Protein AF-A0A6A4R9M3-F1 (afdb_monomer_lite)

Sequence (119 aa):
MDYLIELSKGLAVLMQPDILPYLIGGYLIGTFFGAVPGLTSMLAIALLLPLTYSLDITAALVACAAIFMAGMCSGSITATTINIPGAPASMMTAIEGYPMQQRGEGAKALGHAALASMI

Radius of gyration: 16.4 Å; chains: 1; bounding box: 39×33×39 Å

pLDDT: mean 87.09, std 4.76, range [63.72, 93.56]

Foldseek 3Di:
DVVVVVVVVLVVLCVDPVLVCLLVVLLVLLLVQLLDFQRALVNSLVVCVVVLVVDDPSSNVSSSVNSNLNSVLNQLLCLQQPVRGNDPVNNVSNVPRVVCVVVVNNVVSNVVSNVVSVD

Secondary structure (DSSP, 8-state):
-HHHHHHHHHHHHHT-TTTHHHHHHHHHHHHHHHTSTT--HHHHHHHHHHHHTTS-HHHHHHHHHHHHHHHHHHHHHHHHHHS--SSGGGHHHHHHHHHHHHTT-HHHHHHHHHHHHH-

InterPro domains:
  IPR002823 Protein of unknown function DUF112, transmembrane [PF01970] (22-119)

Structure (mmCIF, N/CA/C/O backbone):
data_AF-A0A6A4R9M3-F1
#
_entry.id   AF-A0A6A4R9M3-F1
#
loop_
_atom_site.group_PDB
_atom_site.id
_atom_site.type_symbol
_atom_site.label_atom_id
_atom_site.label_alt_id
_atom_site.label_comp_id
_atom_site.label_asym_id
_atom_site.label_entity_id
_atom_site.label_seq_id
_atom_site.pdbx_PDB_ins_code
_atom_site.Cartn_x
_atom_site.Cartn_y
_atom_site.Cartn_z
_atom_site.occupancy
_atom_site.B_iso_or_equiv
_atom_site.auth_seq_id
_atom_site.auth_comp_id
_atom_site.auth_asym_id
_atom_site.auth_atom_id
_atom_site.pdbx_PDB_model_num
ATOM 1 N N . MET A 1 1 ? 7.426 24.864 -22.275 1.00 63.72 1 MET A N 1
ATOM 2 C CA . MET A 1 1 ? 6.434 23.946 -22.885 1.00 63.72 1 MET A CA 1
ATOM 3 C C . MET A 1 1 ? 6.889 22.491 -22.818 1.00 63.72 1 MET A C 1
ATOM 5 O O . MET A 1 1 ? 6.037 21.617 -22.840 1.00 63.72 1 MET A O 1
ATOM 9 N N . ASP A 1 2 ? 8.183 22.221 -22.644 1.00 80.94 2 ASP A N 1
ATOM 10 C CA . ASP A 1 2 ? 8.755 20.865 -22.646 1.00 80.94 2 ASP A CA 1
ATOM 11 C C . ASP A 1 2 ? 8.291 19.984 -21.475 1.00 80.94 2 ASP A C 1
ATOM 13 O O . ASP A 1 2 ? 8.014 18.806 -21.665 1.00 80.94 2 ASP A O 1
ATOM 17 N N . TYR A 1 3 ? 8.074 20.558 -20.286 1.00 84.50 3 TYR A N 1
ATOM 18 C CA . TYR A 1 3 ? 7.574 19.808 -19.122 1.00 84.50 3 TYR A CA 1
ATOM 19 C C . TYR A 1 3 ? 6.183 19.185 -19.328 1.00 84.50 3 TYR A C 1
ATOM 21 O O . TYR A 1 3 ? 5.924 18.091 -18.837 1.00 84.50 3 TYR A O 1
ATOM 29 N N . LEU A 1 4 ? 5.291 19.852 -20.072 1.00 87.06 4 LEU A N 1
ATOM 30 C CA . LEU A 1 4 ? 3.966 19.301 -20.388 1.00 87.06 4 LEU A CA 1
ATOM 31 C C . LEU A 1 4 ? 4.076 18.096 -21.330 1.00 87.06 4 LEU A C 1
ATOM 33 O O . LEU A 1 4 ? 3.311 17.141 -21.210 1.00 87.06 4 LEU A O 1
ATOM 37 N N . ILE A 1 5 ? 5.053 18.127 -22.238 1.00 87.88 5 ILE A N 1
ATOM 38 C CA . ILE A 1 5 ? 5.327 17.032 -23.166 1.00 87.88 5 ILE A CA 1
ATOM 39 C C . ILE A 1 5 ? 5.899 15.837 -22.399 1.00 87.88 5 ILE A C 1
ATOM 41 O O . ILE A 1 5 ? 5.420 14.720 -22.584 1.00 87.88 5 ILE A O 1
ATOM 45 N N . GLU A 1 6 ? 6.843 16.053 -21.484 1.00 87.56 6 GLU A N 1
ATOM 46 C CA . GLU A 1 6 ? 7.386 14.978 -20.641 1.00 87.56 6 GLU A CA 1
ATOM 47 C C . GLU A 1 6 ? 6.319 14.348 -19.730 1.00 87.56 6 GLU A C 1
ATOM 49 O O . GLU A 1 6 ? 6.246 13.122 -19.628 1.00 87.56 6 GLU A O 1
ATOM 54 N N . LEU A 1 7 ? 5.412 15.149 -19.157 1.00 87.31 7 LEU A N 1
ATOM 55 C CA . LEU A 1 7 ? 4.276 14.629 -18.386 1.00 87.31 7 LEU A CA 1
ATOM 56 C C . LEU A 1 7 ? 3.359 13.749 -19.253 1.00 87.31 7 LEU A C 1
ATOM 58 O O . LEU A 1 7 ? 2.962 12.658 -18.845 1.00 87.31 7 LEU A O 1
ATOM 62 N N . SER A 1 8 ? 3.052 14.203 -20.473 1.00 89.81 8 SER A N 1
ATOM 63 C CA . SER A 1 8 ? 2.209 13.450 -21.408 1.00 89.81 8 SER A CA 1
ATOM 64 C C . SER A 1 8 ? 2.848 12.127 -21.844 1.00 89.81 8 SER A C 1
ATOM 66 O O . SER A 1 8 ? 2.155 11.116 -21.946 1.00 89.81 8 SER A O 1
ATOM 68 N N . LYS A 1 9 ? 4.176 12.099 -22.024 1.00 88.38 9 LYS A N 1
ATOM 69 C CA . LYS A 1 9 ? 4.928 10.875 -22.324 1.00 88.38 9 LYS A CA 1
ATOM 70 C C . LYS A 1 9 ? 4.876 9.893 -21.160 1.00 88.38 9 LYS A C 1
ATOM 72 O O . LYS A 1 9 ? 4.615 8.719 -21.390 1.00 88.38 9 LYS A O 1
ATOM 77 N N . GLY A 1 10 ? 5.069 10.362 -19.925 1.00 86.69 10 GLY A N 1
ATOM 78 C CA . GLY A 1 10 ? 4.958 9.517 -18.734 1.00 86.69 10 GLY A CA 1
ATOM 79 C C . GLY A 1 10 ? 3.581 8.859 -18.616 1.00 86.69 10 GLY A C 1
ATOM 80 O O . GLY A 1 10 ? 3.484 7.663 -18.356 1.00 86.69 10 GLY A O 1
ATOM 81 N N . LEU A 1 11 ? 2.511 9.606 -18.902 1.00 86.88 11 LEU A N 1
ATOM 82 C CA . LEU A 1 11 ? 1.155 9.056 -18.915 1.00 86.88 11 LEU A CA 1
ATOM 83 C C . LEU A 1 11 ? 0.956 8.026 -20.041 1.00 86.88 11 LEU A C 1
ATOM 85 O O . LEU A 1 11 ? 0.348 6.981 -19.821 1.00 86.88 11 LEU A O 1
ATOM 89 N N . ALA A 1 12 ? 1.510 8.289 -21.228 1.00 89.62 12 ALA A N 1
ATOM 90 C CA . ALA A 1 12 ? 1.462 7.358 -22.354 1.00 89.62 12 ALA A CA 1
ATOM 91 C C . ALA A 1 12 ? 2.207 6.045 -22.059 1.00 89.62 12 ALA A C 1
ATOM 93 O O . ALA A 1 12 ? 1.740 4.980 -22.451 1.00 89.62 12 ALA A O 1
ATOM 94 N N . VAL A 1 13 ? 3.325 6.111 -21.331 1.00 89.19 13 VAL A N 1
ATOM 95 C CA . VAL A 1 13 ? 4.101 4.949 -20.869 1.00 89.19 13 VAL A CA 1
ATOM 96 C C . VAL A 1 13 ? 3.263 4.052 -19.952 1.00 89.19 13 VAL A C 1
ATOM 98 O O . VAL A 1 13 ? 3.264 2.838 -20.121 1.00 89.19 13 VAL A O 1
ATOM 101 N N . LEU A 1 14 ? 2.471 4.624 -19.040 1.00 86.31 14 LEU A N 1
ATOM 102 C CA . LEU A 1 14 ? 1.592 3.843 -18.156 1.00 86.31 14 LEU A CA 1
ATOM 103 C C . LEU A 1 14 ? 0.484 3.086 -18.908 1.00 86.31 14 LEU A C 1
ATOM 105 O O . LEU A 1 14 ? 0.016 2.056 -18.430 1.00 86.31 14 LEU A O 1
ATOM 109 N N . MET A 1 15 ? 0.071 3.581 -20.078 1.00 87.62 15 MET A N 1
ATOM 110 C CA . MET A 1 15 ? -0.914 2.924 -20.945 1.00 87.62 15 MET A CA 1
ATOM 111 C C . MET A 1 15 ? -0.303 1.870 -21.880 1.00 87.62 15 MET A C 1
ATOM 113 O O . MET A 1 15 ? -1.040 1.231 -22.633 1.00 87.62 15 MET A O 1
ATOM 117 N N . GLN A 1 16 ? 1.017 1.664 -21.856 1.00 91.19 16 GLN A N 1
ATOM 118 C CA . GLN A 1 16 ? 1.648 0.647 -22.693 1.00 91.19 16 GLN A CA 1
ATOM 119 C C . GLN A 1 16 ? 1.304 -0.765 -22.192 1.00 91.19 16 GLN A C 1
ATOM 121 O O . GLN A 1 16 ? 1.391 -1.035 -20.990 1.00 91.19 16 GLN A O 1
ATOM 126 N N . PRO A 1 17 ? 0.968 -1.696 -23.102 1.00 88.94 17 PRO A N 1
ATOM 127 C CA . PRO A 1 17 ? 0.578 -3.056 -22.737 1.00 88.94 17 PRO A CA 1
ATOM 128 C C . PRO A 1 17 ? 1.698 -3.830 -22.032 1.00 88.94 17 PRO A C 1
ATOM 130 O O . PRO A 1 17 ? 1.403 -4.692 -21.211 1.00 88.94 17 PRO A O 1
ATOM 133 N N . ASP A 1 18 ? 2.962 -3.487 -22.290 1.00 89.94 18 ASP A N 1
ATOM 134 C CA . ASP A 1 18 ? 4.123 -4.133 -21.670 1.00 89.94 18 ASP A CA 1
ATOM 135 C C . ASP A 1 18 ? 4.302 -3.737 -20.193 1.00 89.94 18 ASP A C 1
ATOM 137 O O . ASP A 1 18 ? 4.819 -4.515 -19.394 1.00 89.94 18 ASP A O 1
ATOM 141 N N . ILE A 1 19 ? 3.843 -2.540 -19.808 1.00 91.06 19 ILE A N 1
ATOM 142 C CA . ILE A 1 19 ? 4.002 -1.967 -18.459 1.00 91.06 19 ILE A CA 1
ATOM 143 C C . ILE A 1 19 ? 2.777 -2.240 -17.584 1.00 91.06 19 ILE A C 1
ATOM 145 O O . ILE A 1 19 ? 2.895 -2.444 -16.373 1.00 91.06 19 ILE A O 1
ATOM 149 N N . LEU A 1 20 ? 1.600 -2.310 -18.201 1.00 90.88 20 LEU A N 1
ATOM 150 C CA . LEU A 1 20 ? 0.333 -2.600 -17.543 1.00 90.88 20 LEU A CA 1
ATOM 151 C C . LEU A 1 20 ? 0.349 -3.832 -16.606 1.00 90.88 20 LEU A C 1
ATOM 153 O O . LEU A 1 20 ? -0.181 -3.715 -15.498 1.00 90.88 20 LEU A O 1
ATOM 157 N N . PRO A 1 21 ? 0.957 -4.990 -16.948 1.00 91.56 21 PRO A N 1
ATOM 158 C CA . PRO A 1 21 ? 1.013 -6.130 -16.030 1.00 91.56 21 PRO A CA 1
ATOM 159 C C . PRO A 1 21 ? 1.843 -5.845 -14.773 1.00 91.56 21 PRO A C 1
ATOM 161 O O . PRO A 1 21 ? 1.487 -6.324 -13.699 1.00 91.56 21 PRO A O 1
ATOM 164 N N . TYR A 1 22 ? 2.903 -5.040 -14.868 1.00 91.69 22 TYR A N 1
ATOM 165 C CA . TYR A 1 22 ? 3.710 -4.642 -13.711 1.00 91.69 22 TYR A CA 1
ATOM 166 C C . TYR A 1 22 ? 2.966 -3.652 -12.816 1.00 91.69 22 TYR A C 1
ATOM 168 O O . TYR A 1 22 ? 3.053 -3.749 -11.593 1.00 91.69 22 TYR A O 1
ATOM 176 N N . LEU A 1 23 ? 2.185 -2.748 -13.413 1.00 92.81 23 LEU A N 1
ATOM 177 C CA . LEU A 1 23 ? 1.301 -1.839 -12.686 1.00 92.81 23 LEU A CA 1
ATOM 178 C C . LEU A 1 23 ? 0.226 -2.617 -11.912 1.00 92.81 23 LEU A C 1
ATOM 180 O O . LEU A 1 23 ? 0.086 -2.447 -10.703 1.00 92.81 23 LEU A O 1
ATOM 184 N N . ILE A 1 24 ? -0.511 -3.500 -12.594 1.00 93.12 24 ILE A N 1
ATOM 185 C CA . ILE A 1 24 ? -1.595 -4.289 -11.991 1.00 93.12 24 ILE A CA 1
ATOM 186 C C . ILE A 1 24 ? -1.033 -5.283 -10.971 1.00 93.12 24 ILE A C 1
ATOM 188 O O . ILE A 1 24 ? -1.540 -5.379 -9.855 1.00 93.12 24 ILE A O 1
ATOM 192 N N . GLY A 1 25 ? 0.030 -6.005 -11.324 1.00 92.81 25 GLY A N 1
ATOM 193 C CA . GLY A 1 25 ? 0.688 -6.956 -10.433 1.00 92.81 25 GLY A CA 1
ATOM 194 C C . GLY A 1 25 ? 1.253 -6.272 -9.191 1.00 92.81 25 GLY A C 1
ATOM 195 O O . GLY A 1 25 ? 1.006 -6.726 -8.076 1.00 92.81 25 GLY A O 1
ATOM 196 N N . GLY A 1 26 ? 1.935 -5.138 -9.366 1.00 92.12 26 GLY A N 1
ATOM 197 C CA . GLY A 1 26 ? 2.429 -4.322 -8.261 1.00 92.12 26 GLY A CA 1
ATOM 198 C C . GLY A 1 26 ? 1.300 -3.834 -7.354 1.00 92.12 26 GLY A C 1
ATOM 199 O O . GLY A 1 26 ? 1.401 -3.962 -6.135 1.00 92.12 26 GLY A O 1
ATOM 200 N N . TYR A 1 27 ? 0.192 -3.363 -7.930 1.00 9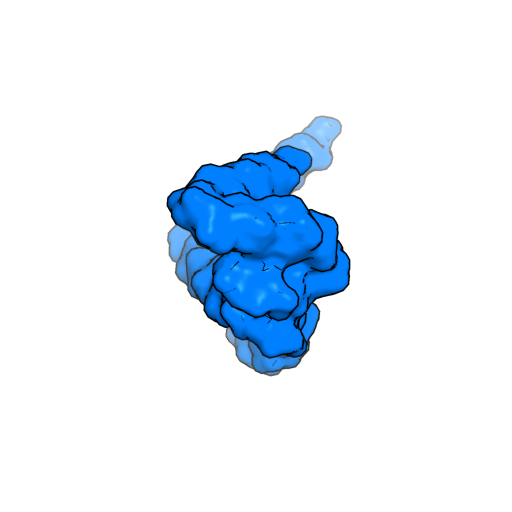2.38 27 TYR A N 1
ATOM 201 C CA . TYR A 1 27 ? -0.988 -2.953 -7.168 1.00 92.38 27 TYR A CA 1
ATOM 202 C C . TYR A 1 27 ? -1.557 -4.109 -6.333 1.00 92.38 27 TYR A C 1
ATOM 204 O O . TYR A 1 27 ? -1.753 -3.958 -5.132 1.00 92.38 27 TYR A O 1
ATOM 212 N N . LEU A 1 28 ? -1.750 -5.291 -6.926 1.00 92.25 28 LEU A N 1
ATOM 213 C CA . LEU A 1 28 ? -2.278 -6.461 -6.214 1.00 92.25 28 LEU A CA 1
ATOM 214 C C . LEU A 1 28 ? -1.361 -6.918 -5.078 1.00 92.25 28 LEU A C 1
ATOM 216 O O . LEU A 1 28 ? -1.840 -7.208 -3.981 1.00 92.25 28 LEU A O 1
ATOM 220 N N . ILE A 1 29 ? -0.049 -6.960 -5.319 1.00 91.25 29 ILE A N 1
ATOM 221 C CA . ILE A 1 29 ? 0.915 -7.336 -4.284 1.00 91.25 29 ILE A CA 1
ATOM 222 C C . ILE A 1 29 ? 0.924 -6.288 -3.169 1.00 91.25 29 ILE A C 1
ATOM 224 O O . ILE A 1 29 ? 0.875 -6.648 -1.995 1.00 91.25 29 ILE A O 1
ATOM 228 N N . GLY A 1 30 ? 0.920 -5.000 -3.515 1.00 90.06 30 GLY A N 1
ATOM 229 C CA . GLY A 1 30 ? 0.821 -3.918 -2.540 1.00 90.06 30 GLY A CA 1
ATOM 230 C C . GLY A 1 30 ? -0.453 -4.002 -1.707 1.00 90.06 30 GLY A C 1
ATOM 231 O O . GLY A 1 30 ? -0.381 -3.887 -0.487 1.00 90.06 30 GLY A O 1
ATOM 232 N N . THR A 1 31 ? -1.601 -4.284 -2.325 1.00 89.81 31 THR A N 1
ATOM 233 C CA . THR A 1 31 ? -2.866 -4.488 -1.611 1.00 89.81 31 THR A CA 1
ATOM 234 C C . THR A 1 31 ? -2.803 -5.678 -0.669 1.00 89.81 31 THR A C 1
ATOM 236 O O . THR A 1 31 ? -3.206 -5.552 0.485 1.00 89.81 31 THR A O 1
ATOM 239 N N . PHE A 1 32 ? -2.268 -6.813 -1.121 1.00 89.50 32 PHE A N 1
ATOM 240 C CA . PHE A 1 32 ? -2.124 -7.998 -0.279 1.00 89.50 32 PHE A CA 1
ATOM 241 C C . PHE A 1 32 ? -1.229 -7.718 0.926 1.00 89.50 32 PHE A C 1
ATOM 243 O O . PHE A 1 32 ? -1.607 -8.019 2.054 1.00 89.50 32 PHE A O 1
ATOM 250 N N . PHE A 1 33 ? -0.072 -7.091 0.703 1.00 87.44 33 PHE A N 1
ATOM 251 C CA . PHE A 1 33 ? 0.849 -6.764 1.784 1.00 87.44 33 PHE A CA 1
ATOM 252 C C . PHE A 1 33 ? 0.256 -5.725 2.739 1.00 87.44 33 PHE A C 1
ATOM 254 O O . PHE A 1 33 ? 0.293 -5.930 3.944 1.00 87.44 33 PHE A O 1
ATOM 261 N N . GLY A 1 34 ? -0.358 -4.659 2.222 1.00 83.69 34 GLY A N 1
ATOM 262 C CA . GLY A 1 34 ? -0.988 -3.625 3.048 1.00 83.69 34 GLY A CA 1
ATOM 263 C C . GLY A 1 34 ? -2.222 -4.106 3.817 1.00 83.69 34 GLY A C 1
ATOM 264 O O . GLY A 1 34 ? -2.563 -3.527 4.845 1.00 83.69 34 GLY A O 1
ATOM 265 N N . ALA A 1 35 ? -2.879 -5.172 3.352 1.00 83.69 35 ALA A N 1
ATOM 266 C CA . ALA A 1 35 ? -3.984 -5.821 4.052 1.00 83.69 35 ALA A CA 1
ATOM 267 C C . ALA A 1 35 ? -3.525 -6.798 5.151 1.00 83.69 35 ALA A C 1
ATOM 269 O O . ALA A 1 35 ? -4.370 -7.361 5.845 1.00 83.69 35 ALA A O 1
ATOM 270 N N . VAL A 1 36 ? -2.220 -7.028 5.334 1.00 86.62 36 VAL A N 1
ATOM 271 C CA . VAL A 1 36 ? -1.697 -7.849 6.433 1.00 86.62 36 VAL A CA 1
ATOM 272 C C . VAL A 1 36 ? -1.210 -6.931 7.564 1.00 86.62 36 VAL A C 1
ATOM 274 O O . VAL A 1 36 ? -0.338 -6.089 7.343 1.00 86.62 36 VAL A O 1
ATOM 277 N N . PRO A 1 37 ? -1.721 -7.082 8.801 1.00 81.62 37 PRO A N 1
ATOM 278 C CA . PRO A 1 37 ? -1.291 -6.256 9.925 1.00 81.62 37 PRO A CA 1
ATOM 279 C C . PRO A 1 37 ? 0.216 -6.354 10.182 1.00 81.62 37 PRO A C 1
ATOM 281 O O . PRO A 1 37 ? 0.772 -7.448 10.265 1.00 81.62 37 PRO A O 1
ATOM 284 N N . GLY A 1 38 ? 0.879 -5.206 10.336 1.00 77.50 38 GLY A N 1
ATOM 285 C CA . GLY A 1 38 ? 2.324 -5.131 10.578 1.00 77.50 38 GLY A CA 1
ATOM 286 C C . GLY A 1 38 ? 3.203 -5.308 9.334 1.00 77.50 38 GLY A C 1
ATOM 287 O O . GLY A 1 38 ? 4.416 -5.109 9.420 1.00 77.50 38 GLY A O 1
ATOM 288 N N . LEU A 1 39 ? 2.621 -5.622 8.173 1.00 80.69 39 LEU A N 1
ATOM 289 C CA . LEU A 1 39 ? 3.332 -5.740 6.906 1.00 80.69 39 LEU A CA 1
ATOM 290 C C . LEU A 1 39 ? 3.167 -4.430 6.121 1.00 80.69 39 LEU A C 1
ATOM 292 O O . LEU A 1 39 ? 2.135 -4.146 5.524 1.00 80.69 39 LEU A O 1
ATOM 296 N N . THR A 1 40 ? 4.181 -3.569 6.176 1.00 80.44 40 THR A N 1
ATOM 297 C CA . THR A 1 40 ? 4.091 -2.230 5.570 1.00 80.44 40 THR A CA 1
ATOM 298 C C . THR A 1 40 ? 4.413 -2.251 4.075 1.00 80.44 40 THR A C 1
ATOM 300 O O . THR A 1 40 ? 5.160 -3.107 3.593 1.00 80.44 40 THR A O 1
ATOM 303 N N . SER A 1 41 ? 3.929 -1.248 3.334 1.00 82.31 41 SER A N 1
ATOM 304 C CA . SER A 1 41 ? 4.233 -1.060 1.906 1.00 82.31 41 SER A CA 1
ATOM 305 C C . SER A 1 41 ? 5.741 -0.982 1.635 1.00 82.31 41 SER A C 1
ATOM 307 O O . SER A 1 41 ? 6.218 -1.489 0.626 1.00 82.31 41 SER A O 1
ATOM 309 N N . MET A 1 42 ? 6.511 -0.397 2.561 1.00 85.06 42 MET A N 1
ATOM 310 C CA . MET A 1 42 ? 7.975 -0.331 2.464 1.00 85.06 42 MET A CA 1
ATOM 311 C C . MET A 1 42 ? 8.627 -1.712 2.507 1.00 85.06 42 MET A C 1
ATOM 313 O O . MET A 1 42 ? 9.570 -1.972 1.763 1.00 85.06 42 MET A O 1
ATOM 317 N N . LEU A 1 43 ? 8.115 -2.610 3.351 1.00 87.81 43 LEU A N 1
ATOM 318 C CA . LEU A 1 43 ? 8.629 -3.971 3.451 1.00 87.81 43 LEU A CA 1
ATOM 319 C C . LEU A 1 43 ? 8.312 -4.775 2.183 1.00 87.81 43 LEU A C 1
ATOM 321 O O . LEU A 1 43 ? 9.174 -5.507 1.706 1.00 87.81 43 LEU A O 1
ATOM 325 N N . ALA A 1 44 ? 7.133 -4.577 1.586 1.00 87.69 44 ALA A N 1
ATOM 326 C CA . ALA A 1 44 ? 6.793 -5.167 0.290 1.00 87.69 44 ALA A CA 1
ATOM 327 C C . ALA A 1 44 ? 7.774 -4.728 -0.813 1.00 87.69 44 ALA A C 1
ATOM 329 O O . ALA A 1 44 ? 8.305 -5.567 -1.538 1.00 87.69 44 ALA A O 1
ATOM 330 N N . ILE A 1 45 ? 8.075 -3.427 -0.897 1.00 88.62 45 ILE A N 1
ATOM 331 C CA . ILE A 1 45 ? 9.042 -2.890 -1.868 1.00 88.62 45 ILE A CA 1
ATOM 332 C C . ILE A 1 45 ? 10.435 -3.469 -1.617 1.00 88.62 45 ILE A C 1
ATOM 334 O O . ILE A 1 45 ? 11.075 -3.926 -2.557 1.00 88.62 45 ILE A O 1
ATOM 338 N N . ALA A 1 46 ? 10.894 -3.507 -0.364 1.00 90.06 46 ALA A N 1
ATOM 339 C CA . ALA A 1 46 ? 12.205 -4.055 -0.020 1.00 90.06 46 ALA A CA 1
ATOM 340 C C . ALA A 1 46 ? 12.344 -5.540 -0.402 1.00 90.06 46 ALA A C 1
ATOM 342 O O . ALA A 1 46 ? 13.390 -5.948 -0.902 1.00 90.06 46 ALA A O 1
ATOM 343 N N . LEU A 1 47 ? 11.288 -6.338 -0.209 1.00 88.44 47 LEU A N 1
ATOM 344 C CA . LEU A 1 47 ? 11.268 -7.755 -0.586 1.00 88.44 47 LEU A CA 1
ATOM 345 C C . LEU A 1 47 ? 11.205 -7.977 -2.099 1.00 88.44 47 LEU A C 1
ATOM 347 O O . LEU A 1 47 ? 11.718 -8.981 -2.588 1.00 88.44 47 LEU A O 1
ATOM 351 N N . LEU A 1 48 ? 10.580 -7.061 -2.838 1.00 85.50 48 LEU A N 1
ATOM 352 C CA . LEU A 1 48 ? 10.438 -7.152 -4.293 1.00 85.50 48 LEU A CA 1
ATOM 353 C C . LEU A 1 48 ? 11.596 -6.493 -5.045 1.00 85.50 48 LEU A C 1
ATOM 355 O O . LEU A 1 48 ? 11.811 -6.806 -6.214 1.00 85.50 48 LEU A O 1
ATOM 359 N N . LEU A 1 49 ? 12.389 -5.649 -4.380 1.00 87.06 49 LEU A N 1
ATOM 360 C CA . LEU A 1 49 ? 13.544 -4.966 -4.959 1.00 87.06 49 LEU A CA 1
ATOM 361 C C . LEU A 1 49 ? 14.514 -5.919 -5.690 1.00 87.06 49 LEU A C 1
ATOM 363 O O . LEU A 1 49 ? 14.899 -5.600 -6.815 1.00 87.06 49 LEU A O 1
ATOM 367 N N . PRO A 1 50 ? 14.859 -7.115 -5.166 1.00 86.19 50 PRO A N 1
ATOM 368 C CA . PRO A 1 50 ? 15.721 -8.051 -5.886 1.00 86.19 50 PRO A CA 1
ATOM 369 C C . PRO A 1 50 ? 15.139 -8.508 -7.229 1.00 86.19 50 PRO A C 1
ATOM 371 O O . PRO A 1 50 ? 15.880 -8.676 -8.195 1.00 86.19 50 PRO A O 1
ATOM 374 N N . LEU A 1 51 ? 13.814 -8.671 -7.311 1.00 85.12 51 LEU A N 1
ATOM 375 C CA . LEU A 1 51 ? 13.129 -9.034 -8.553 1.00 85.12 51 LEU A CA 1
ATOM 376 C C . LEU A 1 51 ? 13.137 -7.875 -9.555 1.00 85.12 51 LEU A C 1
ATOM 378 O O . LEU A 1 51 ? 13.198 -8.109 -10.760 1.00 85.12 51 LEU A O 1
ATOM 382 N N . THR A 1 52 ? 13.145 -6.629 -9.071 1.00 85.62 52 THR A N 1
ATOM 383 C CA . THR A 1 52 ? 13.196 -5.448 -9.944 1.00 85.62 52 THR A CA 1
ATOM 384 C C . THR A 1 52 ? 14.530 -5.265 -10.663 1.00 85.62 52 THR A C 1
ATOM 386 O O . THR A 1 52 ? 14.545 -4.659 -11.727 1.00 85.62 52 THR A O 1
ATOM 389 N N . TYR A 1 53 ? 15.636 -5.840 -10.174 1.00 85.62 53 TYR A N 1
ATOM 390 C CA . TYR A 1 53 ? 16.938 -5.735 -10.853 1.00 85.62 53 TYR A CA 1
ATOM 391 C C . TYR A 1 53 ? 17.004 -6.456 -12.203 1.00 85.62 53 TYR A C 1
ATOM 393 O O . TYR A 1 53 ? 17.876 -6.153 -13.010 1.00 85.62 53 TYR A O 1
ATOM 401 N N . SER A 1 54 ? 16.102 -7.409 -12.447 1.00 84.88 54 SER A N 1
ATOM 402 C CA . SER A 1 54 ? 15.996 -8.099 -13.740 1.00 84.88 54 SER A CA 1
ATOM 403 C C . SER A 1 54 ? 15.025 -7.410 -14.707 1.00 84.88 54 SER A C 1
ATOM 405 O O . SER A 1 54 ? 14.873 -7.867 -15.838 1.00 84.88 54 SER A O 1
ATOM 407 N N . LEU A 1 55 ? 14.343 -6.349 -14.266 1.00 86.62 55 LEU A N 1
ATOM 408 C CA . LEU A 1 55 ? 13.351 -5.615 -15.047 1.00 86.62 55 LEU A CA 1
ATOM 409 C C . LEU A 1 55 ? 13.956 -4.354 -15.662 1.00 86.62 55 LEU A C 1
ATOM 411 O O . LEU A 1 55 ? 14.945 -3.809 -15.172 1.00 86.62 55 LEU A O 1
ATOM 415 N N . ASP A 1 56 ? 13.308 -3.863 -16.716 1.00 89.81 56 ASP A N 1
ATOM 416 C CA . ASP A 1 56 ? 13.580 -2.521 -17.218 1.00 89.81 56 ASP A CA 1
ATOM 417 C C . ASP A 1 56 ? 13.280 -1.465 -16.137 1.00 89.81 56 ASP A C 1
ATOM 419 O O . ASP A 1 56 ? 12.350 -1.616 -15.336 1.00 89.81 56 ASP A O 1
ATOM 423 N N . ILE A 1 57 ? 14.061 -0.382 -16.125 1.00 89.31 57 ILE A N 1
ATOM 424 C CA . ILE A 1 57 ? 13.992 0.677 -15.107 1.00 89.31 57 ILE A CA 1
ATOM 425 C C . ILE A 1 57 ? 12.581 1.266 -15.029 1.00 89.31 57 ILE A C 1
ATOM 427 O O . ILE A 1 57 ? 12.081 1.533 -13.933 1.00 89.31 57 ILE A O 1
ATOM 431 N N . THR A 1 58 ? 11.911 1.443 -16.169 1.00 90.19 58 THR A N 1
ATOM 432 C CA . THR A 1 58 ? 10.551 1.982 -16.201 1.00 90.19 58 THR A CA 1
ATOM 433 C C . THR A 1 58 ? 9.562 1.014 -15.556 1.00 90.19 58 THR A C 1
ATOM 435 O O . THR A 1 58 ? 8.791 1.424 -14.689 1.00 90.19 58 THR A O 1
ATOM 438 N N . ALA A 1 59 ? 9.613 -0.274 -15.904 1.00 90.19 59 ALA A N 1
ATOM 439 C CA . ALA A 1 59 ? 8.734 -1.291 -15.322 1.00 90.19 59 ALA A CA 1
ATOM 440 C C . ALA A 1 59 ? 8.962 -1.458 -13.808 1.00 90.19 59 ALA A C 1
ATOM 442 O O . ALA A 1 59 ? 8.001 -1.542 -13.041 1.00 90.19 59 ALA A O 1
ATOM 443 N N . ALA A 1 60 ? 10.223 -1.438 -13.370 1.00 91.12 60 ALA A N 1
ATOM 444 C CA . ALA A 1 60 ? 10.604 -1.495 -11.962 1.00 91.12 60 ALA A CA 1
ATOM 445 C C . ALA A 1 60 ? 10.029 -0.318 -11.157 1.00 91.12 60 ALA A C 1
ATOM 447 O O . ALA A 1 60 ? 9.416 -0.524 -10.107 1.00 91.12 60 ALA A O 1
ATOM 448 N N . LEU A 1 61 ? 10.182 0.913 -11.655 1.00 91.38 61 LEU A N 1
ATOM 449 C CA . LEU A 1 61 ? 9.653 2.109 -10.993 1.00 91.38 61 LEU A CA 1
ATOM 450 C C . LEU A 1 61 ? 8.126 2.094 -10.921 1.00 91.38 61 LEU A C 1
ATOM 452 O O . LEU A 1 61 ? 7.563 2.418 -9.875 1.00 91.38 61 LEU A O 1
ATOM 456 N N . VAL A 1 62 ? 7.459 1.679 -12.001 1.00 92.50 62 VAL A N 1
ATOM 457 C CA . VAL A 1 62 ? 5.995 1.570 -12.045 1.00 92.50 62 VAL A CA 1
ATOM 458 C C . VAL A 1 62 ? 5.489 0.535 -11.043 1.00 92.50 62 VAL A C 1
ATOM 460 O O . VAL A 1 62 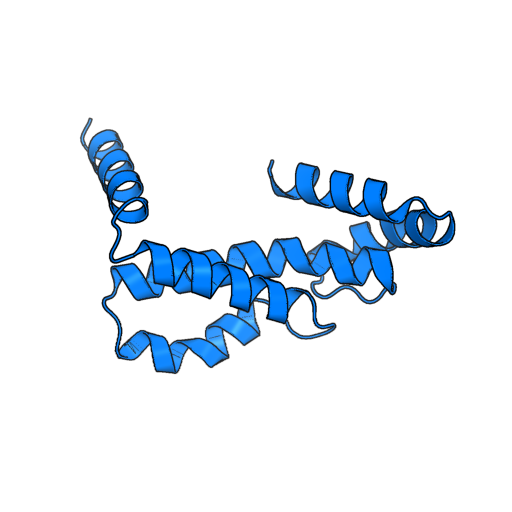? 4.566 0.830 -10.285 1.00 92.50 62 VAL A O 1
ATOM 463 N N . ALA A 1 63 ? 6.114 -0.643 -10.978 1.00 92.12 63 ALA A N 1
ATOM 464 C CA . ALA A 1 63 ? 5.762 -1.669 -10.001 1.00 92.12 63 ALA A CA 1
ATOM 465 C C . ALA A 1 63 ? 5.932 -1.157 -8.562 1.00 92.12 63 ALA A C 1
ATOM 467 O O . ALA A 1 63 ? 5.000 -1.254 -7.764 1.00 92.12 63 ALA A O 1
ATOM 468 N N . CYS A 1 64 ? 7.082 -0.557 -8.235 1.00 91.75 64 CYS A N 1
ATOM 469 C CA . CYS A 1 64 ? 7.354 0.000 -6.907 1.00 91.75 64 CYS A CA 1
ATOM 470 C C . CYS A 1 64 ? 6.348 1.088 -6.509 1.00 91.75 64 CYS A C 1
ATOM 472 O O . CYS A 1 64 ? 5.842 1.074 -5.384 1.00 91.75 64 CYS A O 1
ATOM 474 N N . ALA A 1 65 ? 6.021 2.003 -7.426 1.00 91.12 65 ALA A N 1
ATOM 475 C CA . ALA A 1 65 ? 5.027 3.047 -7.190 1.00 91.12 65 ALA A CA 1
ATOM 476 C C . ALA A 1 65 ? 3.624 2.461 -6.958 1.00 91.12 65 ALA A C 1
ATOM 478 O O . ALA A 1 65 ? 2.927 2.877 -6.030 1.00 91.12 65 ALA A O 1
ATOM 479 N N . ALA A 1 66 ? 3.234 1.456 -7.747 1.00 92.12 66 ALA A N 1
ATOM 480 C CA . ALA A 1 66 ? 1.955 0.769 -7.594 1.00 92.12 66 ALA A CA 1
ATOM 481 C C . ALA A 1 66 ? 1.848 0.041 -6.245 1.00 92.12 66 ALA A C 1
ATOM 483 O O . ALA A 1 66 ? 0.844 0.189 -5.550 1.00 92.12 66 ALA A O 1
ATOM 484 N N . ILE A 1 67 ? 2.898 -0.684 -5.838 1.00 92.25 67 ILE A N 1
ATOM 485 C CA . ILE A 1 67 ? 2.968 -1.376 -4.539 1.00 92.25 67 ILE A CA 1
ATOM 486 C C . ILE A 1 67 ? 2.828 -0.376 -3.393 1.00 92.25 67 ILE A C 1
ATOM 488 O O . ILE A 1 67 ? 2.069 -0.608 -2.450 1.00 92.25 67 ILE A O 1
ATOM 492 N N . PHE A 1 68 ? 3.553 0.741 -3.476 1.00 89.31 68 PHE A N 1
ATOM 493 C CA . PHE A 1 68 ? 3.528 1.782 -2.458 1.00 89.31 68 PHE A CA 1
ATOM 494 C C . PHE A 1 68 ? 2.117 2.348 -2.273 1.00 89.31 68 PHE A C 1
ATOM 496 O O . PHE A 1 68 ? 1.581 2.320 -1.162 1.00 89.31 68 PHE A O 1
ATOM 503 N N . MET A 1 69 ? 1.502 2.801 -3.370 1.00 88.44 69 MET A N 1
ATOM 504 C CA . MET A 1 69 ? 0.173 3.411 -3.356 1.00 88.44 69 MET A CA 1
ATOM 505 C C . MET A 1 69 ? -0.894 2.423 -2.868 1.00 88.44 69 MET A C 1
ATOM 507 O O . MET A 1 69 ? -1.692 2.749 -1.986 1.00 88.44 69 MET A O 1
ATOM 511 N N . ALA A 1 70 ? -0.882 1.196 -3.394 1.00 89.62 70 ALA A N 1
ATOM 512 C CA . ALA A 1 70 ? -1.841 0.161 -3.031 1.00 89.62 70 ALA A CA 1
ATOM 513 C C . ALA A 1 70 ? -1.713 -0.257 -1.561 1.00 89.62 70 ALA A C 1
ATOM 515 O O . ALA A 1 70 ? -2.722 -0.375 -0.861 1.00 89.62 70 ALA A O 1
ATOM 516 N N . GLY A 1 71 ? -0.482 -0.431 -1.071 1.00 88.00 71 GLY A N 1
ATOM 517 C CA . GLY A 1 71 ? -0.220 -0.801 0.318 1.00 88.00 71 GLY A CA 1
ATOM 518 C C . GLY A 1 71 ? -0.653 0.278 1.306 1.00 88.00 71 GLY A C 1
ATOM 519 O O . GLY A 1 71 ? -1.264 -0.038 2.327 1.00 88.00 71 GLY A O 1
ATOM 520 N N . MET A 1 72 ? -0.424 1.554 0.979 1.00 83.19 72 MET A N 1
ATOM 521 C CA . MET A 1 72 ? -0.888 2.669 1.813 1.00 83.19 72 MET A CA 1
ATOM 522 C C . MET A 1 72 ? -2.415 2.735 1.900 1.00 83.19 72 MET A C 1
ATOM 524 O O . MET A 1 72 ? -2.951 2.894 2.996 1.00 83.19 72 MET A O 1
ATOM 528 N N . CYS A 1 73 ? -3.120 2.559 0.778 1.00 85.31 73 CYS A N 1
ATOM 529 C CA . CYS A 1 73 ? -4.584 2.556 0.774 1.00 85.31 73 CYS A CA 1
ATOM 530 C C . CYS A 1 73 ? -5.156 1.342 1.523 1.00 85.31 73 CYS A C 1
ATOM 532 O O . CYS A 1 73 ? -6.133 1.462 2.260 1.00 85.31 73 CYS A O 1
ATOM 534 N N . SER A 1 74 ? -4.537 0.170 1.375 1.00 84.69 74 SER A N 1
ATOM 535 C CA . SER A 1 74 ? -5.070 -1.095 1.902 1.00 84.69 74 SER A CA 1
ATOM 536 C C . SER A 1 74 ? -4.913 -1.245 3.419 1.00 84.69 74 SER A C 1
ATOM 538 O O . SER A 1 74 ? -5.693 -1.967 4.037 1.00 84.69 74 SER A O 1
ATOM 540 N N . GLY A 1 75 ? -4.003 -0.496 4.053 1.00 83.81 75 GLY A N 1
ATOM 541 C CA . GLY A 1 75 ? -3.876 -0.449 5.518 1.00 83.81 75 GLY A CA 1
ATOM 542 C C . GLY A 1 75 ? -5.127 0.073 6.241 1.00 83.81 75 GLY A C 1
ATOM 543 O O . GLY A 1 75 ? -5.351 -0.245 7.412 1.00 83.81 75 GLY A O 1
ATOM 544 N N . SER A 1 76 ? -5.987 0.819 5.536 1.00 84.50 76 SER A N 1
ATOM 545 C CA . SER A 1 76 ? -7.303 1.249 6.031 1.00 84.50 76 SER A CA 1
ATOM 546 C C . SER A 1 76 ?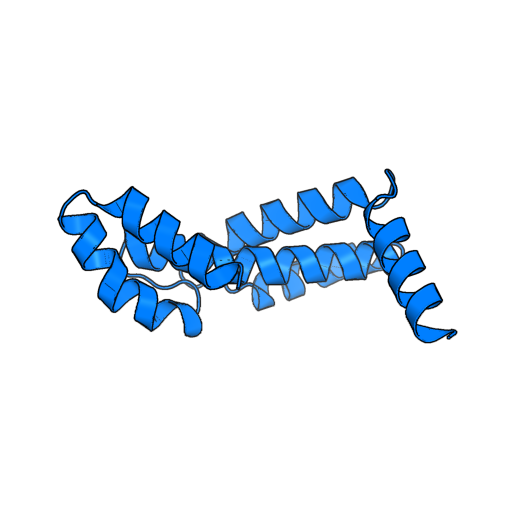 -8.293 0.087 6.201 1.00 84.50 76 SER A C 1
ATOM 548 O O . SER A 1 76 ? -9.198 0.158 7.039 1.00 84.50 76 SER A O 1
ATOM 550 N N . ILE A 1 77 ? -8.102 -1.006 5.451 1.00 86.94 77 ILE A N 1
ATOM 551 C CA . ILE A 1 77 ? -8.985 -2.174 5.455 1.00 86.94 77 ILE A CA 1
ATOM 552 C C . ILE A 1 77 ? -8.847 -2.928 6.778 1.00 86.94 77 ILE A C 1
ATOM 554 O O . ILE A 1 77 ? -9.852 -3.181 7.447 1.00 86.94 77 ILE A O 1
ATOM 558 N N . THR A 1 78 ? -7.620 -3.243 7.206 1.00 85.94 78 THR A N 1
ATOM 559 C CA . THR A 1 78 ? -7.375 -3.921 8.495 1.00 85.94 78 THR A CA 1
ATOM 560 C C . THR A 1 78 ? -7.653 -3.019 9.689 1.00 85.94 78 THR A C 1
ATOM 562 O O . THR A 1 78 ? -8.174 -3.485 10.704 1.00 85.94 78 THR A O 1
ATOM 565 N N . ALA A 1 79 ? -7.375 -1.719 9.554 1.00 86.62 79 ALA A N 1
ATOM 566 C CA . ALA A 1 79 ? -7.719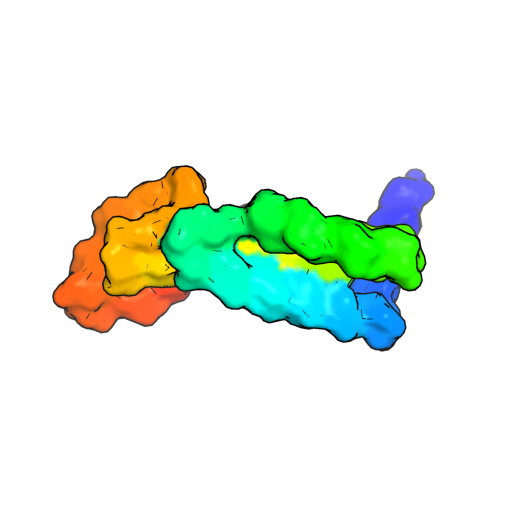 -0.715 10.554 1.00 86.62 79 ALA A CA 1
ATOM 567 C C . ALA A 1 79 ? -9.232 -0.710 10.838 1.00 86.62 79 ALA A C 1
ATOM 569 O O . ALA A 1 79 ? -9.645 -0.726 11.994 1.00 86.62 79 ALA A O 1
ATOM 570 N N . THR A 1 80 ? -10.050 -0.766 9.785 1.00 88.25 80 THR A N 1
ATOM 571 C CA . THR A 1 80 ? -11.517 -0.748 9.884 1.00 88.25 80 THR A CA 1
ATOM 572 C C . THR A 1 80 ? -12.089 -2.091 10.334 1.00 88.25 80 THR A C 1
ATOM 574 O O . THR A 1 80 ? -12.997 -2.128 11.156 1.00 88.25 80 THR A O 1
ATOM 577 N N . THR A 1 81 ? -11.583 -3.211 9.813 1.00 87.06 81 THR A N 1
ATOM 578 C CA . THR A 1 81 ? -12.189 -4.535 10.048 1.00 87.06 81 THR A CA 1
ATOM 579 C C . THR A 1 81 ? -11.827 -5.145 11.398 1.00 87.06 81 THR A C 1
ATOM 581 O O . THR A 1 81 ? -12.701 -5.709 12.055 1.00 87.06 81 THR A O 1
ATOM 584 N N . ILE A 1 82 ? -10.564 -5.035 11.822 1.00 89.12 82 ILE A N 1
ATOM 585 C CA . ILE A 1 82 ? -10.042 -5.744 13.004 1.00 89.12 82 ILE A CA 1
ATOM 586 C C . ILE A 1 82 ? -9.327 -4.837 14.017 1.00 89.12 82 ILE A C 1
ATOM 588 O O . ILE A 1 82 ? -8.767 -5.348 14.980 1.00 89.12 82 ILE A O 1
ATOM 592 N N . ASN A 1 83 ? -9.352 -3.509 13.841 1.00 88.44 83 ASN A N 1
ATOM 593 C CA . ASN A 1 83 ? -8.676 -2.531 14.713 1.00 88.44 83 ASN A CA 1
ATOM 594 C C . ASN A 1 83 ? -7.158 -2.755 14.852 1.00 88.44 83 ASN A C 1
ATOM 596 O O . ASN A 1 83 ? -6.557 -2.442 15.877 1.00 88.44 83 ASN A O 1
ATOM 600 N N . ILE A 1 84 ? -6.522 -3.322 13.824 1.00 88.25 84 ILE A N 1
ATOM 601 C CA . ILE A 1 84 ? -5.063 -3.448 13.776 1.00 88.25 84 ILE A CA 1
ATOM 602 C C . ILE A 1 84 ? -4.581 -2.725 12.514 1.00 88.25 84 ILE A C 1
ATOM 604 O O . ILE A 1 84 ? -4.660 -3.285 11.414 1.00 88.25 84 ILE A O 1
ATOM 608 N N . PRO A 1 85 ? -4.135 -1.461 12.632 1.00 82.00 85 PRO A N 1
ATOM 609 C CA . PRO A 1 85 ? -3.727 -0.678 11.476 1.00 82.00 85 PRO A CA 1
ATOM 610 C C . PRO A 1 85 ? -2.457 -1.259 10.843 1.00 82.00 85 PRO A C 1
ATOM 612 O O . PRO A 1 85 ? -1.485 -1.567 11.532 1.00 82.00 85 PRO A O 1
ATOM 615 N N . GLY A 1 86 ? -2.462 -1.393 9.514 1.00 76.38 86 GLY A N 1
ATOM 616 C CA . GLY A 1 86 ? -1.293 -1.848 8.748 1.00 76.38 86 GLY A CA 1
ATOM 617 C C . GLY A 1 86 ? -0.199 -0.781 8.600 1.00 76.38 86 GLY A C 1
ATOM 618 O O . GLY A 1 86 ? 0.964 -1.110 8.380 1.00 76.38 86 GLY A O 1
ATOM 619 N N . ALA A 1 87 ? -0.553 0.499 8.762 1.00 79.12 87 ALA A N 1
ATOM 620 C CA . ALA A 1 87 ? 0.365 1.632 8.688 1.00 79.12 87 ALA A CA 1
ATOM 621 C C . ALA A 1 87 ? 0.032 2.692 9.758 1.00 79.12 87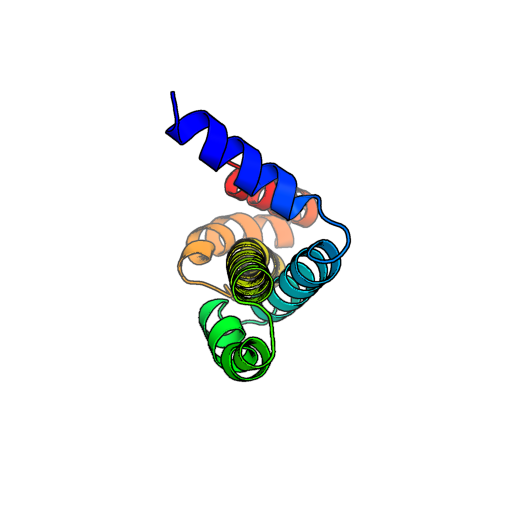 ALA A C 1
ATOM 623 O O . ALA A 1 87 ? -1.144 2.863 10.090 1.00 79.12 87 ALA A O 1
ATOM 624 N N . PRO A 1 88 ? 1.020 3.473 10.244 1.00 78.19 88 PRO A N 1
ATOM 625 C CA . PRO A 1 88 ? 0.782 4.537 11.226 1.00 78.19 88 PRO A CA 1
ATOM 626 C C . PRO A 1 88 ? -0.243 5.579 10.759 1.00 78.19 88 PRO A C 1
ATOM 628 O O . PRO A 1 88 ? -1.029 6.080 11.557 1.00 78.19 88 PRO A O 1
ATOM 631 N N . ALA A 1 89 ? -0.276 5.865 9.453 1.00 79.88 89 ALA A N 1
ATOM 632 C CA . ALA A 1 89 ? -1.227 6.801 8.854 1.00 79.88 89 ALA A CA 1
ATOM 633 C C . ALA A 1 89 ? -2.692 6.335 8.974 1.00 79.88 89 ALA A C 1
ATOM 635 O O . ALA A 1 89 ? -3.596 7.162 9.032 1.00 79.88 89 ALA A O 1
ATOM 636 N N . SER A 1 90 ? -2.938 5.024 9.073 1.00 81.75 90 SER A N 1
ATOM 637 C CA . SER A 1 90 ? -4.284 4.446 9.193 1.00 81.75 90 SER A CA 1
ATOM 638 C C . SER A 1 90 ? -4.779 4.358 10.641 1.00 81.75 90 SER A C 1
ATOM 640 O O . SER A 1 90 ? -5.864 3.832 10.884 1.00 81.75 90 SER A O 1
ATOM 642 N N . MET A 1 91 ? -4.018 4.869 11.617 1.00 84.25 91 MET A N 1
ATOM 643 C CA . MET A 1 91 ? -4.419 4.868 13.030 1.00 84.25 91 MET A CA 1
ATOM 644 C C . MET A 1 91 ? -5.728 5.641 13.245 1.00 84.25 91 MET A C 1
ATOM 646 O O . MET A 1 91 ? -6.625 5.157 13.929 1.00 84.25 91 MET A O 1
ATOM 650 N N . MET A 1 92 ? -5.877 6.805 12.601 1.00 86.81 92 MET A N 1
ATOM 651 C CA . MET A 1 92 ? -7.123 7.584 12.658 1.00 86.81 92 MET A CA 1
ATOM 652 C C . MET A 1 92 ? -8.294 6.823 12.029 1.00 86.81 92 MET A C 1
ATOM 654 O O . MET A 1 92 ? -9.395 6.817 12.576 1.00 86.81 92 MET A O 1
ATOM 658 N N . THR A 1 93 ? -8.041 6.082 10.946 1.00 86.81 93 THR A N 1
ATOM 659 C CA . THR A 1 93 ? -9.044 5.209 10.326 1.00 86.81 93 THR A CA 1
ATOM 660 C C . THR A 1 93 ? -9.484 4.079 11.254 1.00 86.81 93 THR A C 1
ATOM 662 O O . THR A 1 93 ? -10.646 3.699 11.218 1.00 86.81 93 THR A O 1
ATOM 665 N N . ALA A 1 94 ? -8.607 3.551 12.112 1.00 86.81 94 ALA A N 1
ATOM 666 C CA . ALA A 1 94 ? -8.998 2.547 13.103 1.00 86.81 94 ALA A CA 1
ATOM 667 C C . ALA A 1 94 ? -9.908 3.146 14.188 1.00 86.81 94 ALA A C 1
ATOM 669 O O . ALA A 1 94 ? -10.901 2.528 14.571 1.00 86.81 94 ALA A O 1
ATOM 670 N N . ILE A 1 95 ? -9.602 4.366 14.644 1.00 88.62 95 ILE A N 1
ATOM 671 C CA . ILE A 1 95 ? -10.370 5.072 15.682 1.00 88.62 95 ILE A CA 1
ATOM 672 C C . ILE A 1 95 ? -11.809 5.334 15.226 1.00 88.62 95 ILE A C 1
ATOM 674 O O . ILE A 1 95 ? -12.738 5.153 16.009 1.00 88.62 95 ILE A O 1
ATOM 678 N N . GLU A 1 96 ? -12.005 5.731 13.970 1.00 87.25 96 GLU A N 1
ATOM 679 C CA . GLU A 1 96 ? -13.331 6.064 13.434 1.00 87.25 96 GLU A CA 1
ATOM 680 C C . GLU A 1 96 ? -14.012 4.873 12.744 1.00 87.25 96 GLU A C 1
ATOM 682 O O . GLU A 1 96 ? -15.197 4.605 12.956 1.00 87.25 96 GLU A O 1
ATOM 687 N N . GLY A 1 97 ? -13.258 4.124 11.941 1.00 89.25 97 GLY A N 1
ATOM 688 C CA . GLY A 1 97 ? -13.757 3.048 11.089 1.00 89.25 97 GLY A CA 1
ATOM 689 C C . GLY A 1 97 ? -14.109 1.771 11.847 1.00 89.25 97 GLY A C 1
ATOM 690 O O . GLY A 1 97 ? -15.127 1.151 11.540 1.00 89.25 97 GLY A O 1
ATOM 691 N N . TYR A 1 98 ? -13.346 1.381 12.874 1.00 92.25 98 TYR A N 1
ATOM 692 C CA . TYR A 1 98 ? -13.655 0.159 13.626 1.00 92.25 98 TYR A CA 1
ATOM 693 C C . TYR A 1 98 ? -14.972 0.242 14.420 1.00 92.25 98 TYR A C 1
ATOM 695 O O . TYR A 1 98 ? -15.765 -0.700 14.354 1.00 92.25 98 TYR A O 1
ATOM 703 N N . PRO A 1 99 ? -15.308 1.356 15.101 1.00 92.06 99 PRO A N 1
ATOM 704 C CA . PRO A 1 99 ? -16.645 1.529 15.668 1.00 92.06 99 PRO A CA 1
ATOM 705 C C . PRO A 1 99 ? -17.768 1.449 14.624 1.00 92.06 99 PRO A C 1
ATOM 707 O O . PRO A 1 99 ? -18.833 0.906 14.915 1.00 92.06 99 PRO A O 1
ATOM 710 N N . MET A 1 100 ? -17.551 1.957 13.404 1.00 90.69 100 MET A N 1
ATOM 711 C CA . MET A 1 100 ? -18.517 1.821 12.305 1.00 90.69 100 MET A CA 1
ATOM 712 C C . MET A 1 100 ? -18.661 0.363 11.854 1.00 9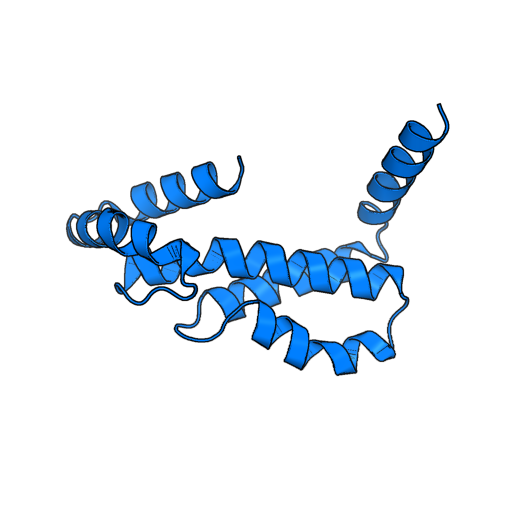0.69 100 MET A C 1
ATOM 714 O O . MET A 1 100 ? -19.782 -0.108 11.664 1.00 90.69 100 MET A O 1
ATOM 718 N N . GLN A 1 101 ? -17.558 -0.384 11.758 1.00 91.38 101 GLN A N 1
ATOM 719 C CA . GLN A 1 101 ? -17.572 -1.826 11.492 1.00 91.38 101 GLN A CA 1
ATOM 720 C C . GLN A 1 101 ? -18.391 -2.584 12.545 1.00 91.38 101 GLN A C 1
ATOM 722 O O . GLN A 1 101 ? -19.233 -3.405 12.184 1.00 91.38 101 GLN A O 1
ATOM 727 N N . GLN A 1 102 ? -18.207 -2.281 13.834 1.00 92.12 102 GLN A N 1
ATOM 728 C CA . GLN A 1 102 ? -18.967 -2.904 14.928 1.00 92.12 102 GLN A CA 1
ATOM 729 C C . GLN A 1 102 ? -20.475 -2.621 14.859 1.00 92.12 102 GLN A C 1
ATOM 731 O O . GLN A 1 102 ? -21.276 -3.423 15.333 1.00 92.12 102 GLN A O 1
ATOM 736 N N . ARG A 1 103 ? -20.874 -1.505 14.241 1.00 93.56 103 ARG A N 1
ATOM 737 C CA . ARG A 1 103 ? -22.279 -1.139 13.989 1.00 93.56 103 ARG A CA 1
ATOM 738 C C . ARG A 1 103 ? -22.850 -1.766 12.709 1.00 93.56 103 ARG A C 1
ATOM 740 O O . ARG A 1 103 ? -23.991 -1.483 12.360 1.00 93.56 103 ARG A O 1
ATOM 747 N N . GLY A 1 104 ? -22.074 -2.586 11.996 1.00 91.56 104 GLY A N 1
ATOM 748 C CA . GLY A 1 104 ? -22.456 -3.162 10.702 1.00 91.56 104 GLY A CA 1
ATOM 749 C C . GLY A 1 104 ? -22.288 -2.205 9.514 1.00 91.56 104 GLY A C 1
ATOM 750 O O . GLY A 1 104 ? -22.659 -2.545 8.395 1.00 91.56 104 GLY A O 1
ATOM 751 N N . GLU A 1 105 ? -21.694 -1.026 9.721 1.00 92.69 105 GLU A N 1
ATOM 752 C CA . GLU A 1 105 ? -21.472 -0.002 8.689 1.00 92.69 105 GLU A CA 1
ATOM 753 C C . GLU A 1 105 ? -20.073 -0.073 8.054 1.00 92.69 105 GLU A C 1
ATOM 755 O O . GLU A 1 105 ? -19.589 0.890 7.458 1.00 92.69 105 GLU A O 1
ATOM 760 N N . GLY A 1 106 ? -19.429 -1.235 8.140 1.00 87.44 106 GLY A N 1
ATOM 761 C CA . GLY A 1 106 ? -18.085 -1.494 7.627 1.00 87.44 106 GLY A CA 1
ATOM 762 C C . GLY A 1 106 ? -17.846 -1.076 6.183 1.00 87.44 106 GLY A C 1
ATOM 763 O O . GLY A 1 106 ? -16.875 -0.395 5.870 1.00 87.44 106 GLY A O 1
ATOM 764 N N . ALA A 1 107 ? -18.779 -1.429 5.298 1.00 87.31 107 ALA A N 1
ATOM 765 C CA . ALA A 1 107 ? -18.694 -1.075 3.885 1.00 87.31 107 ALA A CA 1
ATOM 766 C C . ALA A 1 107 ? -18.694 0.449 3.661 1.00 87.31 107 ALA A C 1
ATOM 768 O O . ALA A 1 107 ? -17.982 0.937 2.785 1.00 87.31 107 ALA A O 1
ATOM 769 N N . LYS A 1 108 ? -19.442 1.211 4.474 1.00 89.62 108 LYS A N 1
ATOM 770 C CA . LYS A 1 108 ? -19.439 2.680 4.411 1.00 89.62 108 LYS A CA 1
ATOM 771 C C . LYS A 1 108 ? -18.108 3.244 4.901 1.00 89.62 108 LYS A C 1
ATOM 773 O O . LYS A 1 108 ? -17.562 4.130 4.255 1.00 89.62 108 LYS A O 1
ATOM 778 N N . ALA A 1 109 ? -17.569 2.703 5.995 1.00 88.31 109 ALA A N 1
ATOM 779 C CA . ALA A 1 109 ? -16.270 3.111 6.528 1.00 88.31 109 ALA A CA 1
ATOM 780 C C . ALA A 1 109 ? -15.133 2.872 5.519 1.00 88.31 109 ALA A C 1
ATOM 782 O O . ALA A 1 109 ? -14.336 3.774 5.269 1.00 88.31 109 ALA A O 1
ATOM 783 N N . LEU A 1 110 ? -15.114 1.705 4.866 1.00 87.44 110 LEU A N 1
ATOM 784 C CA . LEU A 1 110 ? -14.169 1.406 3.785 1.00 87.44 110 LEU A CA 1
ATOM 785 C C . LEU A 1 110 ? -14.356 2.343 2.584 1.00 87.44 110 LEU A C 1
ATOM 787 O O . LEU A 1 110 ? -13.373 2.830 2.034 1.00 87.44 110 LEU A O 1
ATOM 791 N N . GLY A 1 111 ? -15.603 2.641 2.205 1.00 86.19 111 GLY A N 1
ATOM 792 C CA . GLY A 1 111 ? -15.909 3.600 1.142 1.00 86.19 111 GLY A CA 1
ATOM 793 C C . GLY A 1 111 ? -15.404 5.012 1.451 1.00 86.19 111 GLY A C 1
ATOM 794 O O . GLY A 1 111 ? -14.785 5.642 0.596 1.00 86.19 111 GLY A O 1
ATOM 795 N N . HIS A 1 112 ? -15.599 5.497 2.681 1.00 87.00 112 HIS A N 1
ATOM 796 C CA . HIS A 1 112 ? -15.069 6.789 3.123 1.00 87.00 112 HIS A CA 1
ATOM 797 C C . HIS A 1 112 ? -13.539 6.808 3.111 1.00 87.00 112 HIS A C 1
ATOM 799 O O . HIS A 1 112 ? -12.952 7.759 2.602 1.00 87.00 112 HIS A O 1
ATOM 805 N N . ALA A 1 113 ? -12.893 5.752 3.613 1.00 85.38 113 ALA A N 1
ATOM 806 C CA . ALA A 1 113 ? -11.437 5.644 3.614 1.00 85.38 113 ALA A CA 1
ATOM 807 C C . ALA A 1 113 ? -10.854 5.612 2.190 1.00 85.38 113 ALA A C 1
ATOM 809 O O . ALA A 1 113 ? -9.844 6.264 1.922 1.00 85.38 113 ALA A O 1
ATOM 810 N N . ALA A 1 114 ? -11.508 4.907 1.262 1.00 84.50 114 ALA A N 1
ATOM 811 C CA . ALA A 1 114 ? -11.107 4.863 -0.141 1.00 84.50 114 ALA A CA 1
ATOM 812 C C . ALA A 1 114 ? -11.249 6.231 -0.825 1.00 84.50 114 ALA A C 1
ATOM 814 O O . ALA A 1 114 ? -10.327 6.665 -1.510 1.00 84.50 114 ALA A O 1
ATOM 815 N N . LEU A 1 115 ? -12.362 6.938 -0.603 1.00 84.81 115 LEU A N 1
ATOM 816 C CA . LEU A 1 115 ? -12.568 8.286 -1.145 1.00 84.81 115 LEU A CA 1
ATOM 817 C C . LEU A 1 115 ? -11.574 9.295 -0.565 1.00 84.81 115 LEU A C 1
ATOM 819 O O . LEU A 1 115 ? -11.027 10.101 -1.309 1.00 84.81 115 LEU A O 1
ATOM 823 N N . ALA A 1 116 ? -11.306 9.220 0.739 1.00 83.81 116 ALA A N 1
ATOM 824 C CA . ALA A 1 116 ? -10.321 10.069 1.397 1.00 83.81 116 ALA A CA 1
ATOM 825 C C . ALA A 1 116 ? -8.892 9.804 0.900 1.00 83.81 116 ALA A C 1
ATOM 827 O O . ALA A 1 116 ? -8.099 10.731 0.855 1.00 83.81 116 ALA A O 1
ATOM 828 N N . SER A 1 117 ? -8.572 8.566 0.507 1.00 80.75 117 SER A N 1
ATOM 829 C CA . SER A 1 117 ? -7.255 8.214 -0.050 1.00 80.75 117 SER A CA 1
ATOM 830 C C . SER A 1 117 ? -7.107 8.565 -1.536 1.00 80.75 117 SER A C 1
ATOM 832 O O . SER A 1 117 ? -5.995 8.554 -2.057 1.00 80.75 117 SER A O 1
ATOM 834 N N . MET A 1 118 ? -8.218 8.815 -2.238 1.00 76.81 118 MET A N 1
ATOM 835 C CA . MET A 1 118 ? -8.219 9.208 -3.652 1.00 76.81 118 MET A CA 1
ATOM 836 C C . MET A 1 118 ? -7.879 10.694 -3.851 1.00 76.81 118 MET A C 1
ATOM 838 O O . MET A 1 118 ? -7.437 11.069 -4.936 1.00 76.81 118 MET A O 1
ATOM 842 N N . ILE A 1 119 ? -8.139 11.522 -2.835 1.00 66.25 119 ILE A N 1
ATOM 843 C CA . ILE A 1 119 ? -7.937 12.980 -2.822 1.00 66.25 119 ILE A CA 1
ATOM 844 C C . ILE A 1 119 ? -6.549 13.295 -2.268 1.00 66.25 119 ILE A C 1
ATOM 846 O O . ILE A 1 119 ? -5.870 14.149 -2.881 1.00 66.25 119 ILE A O 1
#

Organism: NCBI:txid2578117